Protein AF-A0A8T7A0S3-F1 (afdb_monomer_lite)

Foldseek 3Di:
DDDLVNVLVVLVVVLVVLVVVLLVLVVCLPPVCPPPDPDQPDDVNDGSVVSVVVSVVSVVVSVVSVVVNCVSCVVVVVCVVVVNCDPVCVVVVVVVVVVVVVVVCSVCVVVVPDPPPPPPPPPPPPDPPDD

Structure (mmCIF, N/CA/C/O backbone):
data_AF-A0A8T7A0S3-F1
#
_entry.id   AF-A0A8T7A0S3-F1
#
loop_
_atom_site.group_PDB
_atom_site.id
_atom_site.type_symbol
_atom_site.label_atom_id
_atom_site.label_alt_id
_atom_site.label_comp_id
_atom_site.label_asym_id
_atom_site.label_entity_id
_atom_site.label_seq_id
_atom_site.pdbx_PDB_ins_code
_atom_site.Cartn_x
_atom_site.Cartn_y
_atom_site.Cartn_z
_atom_site.occupancy
_atom_site.B_iso_or_equiv
_atom_site.auth_seq_id
_atom_site.auth_comp_id
_atom_site.auth_asym_id
_atom_site.auth_atom_id
_atom_site.pdbx_PDB_model_num
ATOM 1 N N . MET A 1 1 ? -1.118 15.163 22.714 1.00 54.00 1 MET A N 1
ATOM 2 C CA . MET A 1 1 ? -1.649 13.783 22.833 1.00 54.00 1 MET A CA 1
ATOM 3 C C . MET A 1 1 ? -2.092 13.294 21.462 1.00 54.00 1 MET A C 1
ATOM 5 O O . MET A 1 1 ? -3.052 13.828 20.921 1.00 54.00 1 MET A O 1
ATOM 9 N N . ILE A 1 2 ? -1.381 12.337 20.859 1.00 66.94 2 ILE A N 1
ATOM 10 C CA . ILE A 1 2 ? -1.807 11.741 19.583 1.00 66.94 2 ILE A CA 1
ATOM 11 C C . ILE A 1 2 ? -2.947 10.763 19.878 1.00 66.94 2 ILE A C 1
ATOM 13 O O . ILE A 1 2 ? -2.785 9.819 20.648 1.00 66.94 2 ILE A O 1
ATOM 17 N N . ASN A 1 3 ? -4.112 10.992 19.274 1.00 84.44 3 ASN A N 1
ATOM 18 C CA . ASN A 1 3 ? -5.259 10.103 19.426 1.00 84.44 3 ASN A CA 1
ATOM 19 C C . ASN A 1 3 ? -4.959 8.751 18.771 1.00 84.44 3 ASN A C 1
ATOM 21 O O . ASN A 1 3 ? -4.607 8.696 17.592 1.00 84.44 3 ASN A O 1
ATOM 25 N N . LYS A 1 4 ? -5.175 7.653 19.504 1.00 79.69 4 LYS A N 1
ATOM 26 C CA . LYS A 1 4 ? -4.951 6.277 19.024 1.00 79.69 4 LYS A CA 1
ATOM 27 C C . LYS A 1 4 ? -5.635 5.994 17.681 1.00 79.69 4 LYS A C 1
ATOM 29 O O . LYS A 1 4 ? -5.064 5.315 16.837 1.00 79.69 4 LYS A O 1
ATOM 34 N N . SER A 1 5 ? -6.821 6.561 17.457 1.00 81.38 5 SER A N 1
ATOM 35 C CA . SER A 1 5 ? -7.554 6.436 16.191 1.00 81.38 5 SER A CA 1
ATOM 36 C C . SER A 1 5 ? -6.862 7.137 15.017 1.00 81.38 5 SER A C 1
ATOM 38 O O . SER A 1 5 ? -6.872 6.605 13.913 1.00 81.38 5 SER A O 1
ATOM 40 N N . LYS A 1 6 ? -6.223 8.295 15.247 1.00 84.25 6 LYS A N 1
ATOM 41 C CA . LYS A 1 6 ? -5.440 8.995 14.215 1.00 84.25 6 LYS A CA 1
ATOM 42 C C . LYS A 1 6 ? -4.178 8.210 13.851 1.00 84.25 6 LYS A C 1
ATOM 44 O O . LYS A 1 6 ? -3.829 8.148 12.682 1.00 84.25 6 LYS A O 1
ATOM 49 N N . LEU A 1 7 ? -3.537 7.574 14.836 1.00 85.69 7 LEU A N 1
ATOM 50 C CA . LEU A 1 7 ? -2.365 6.726 14.603 1.00 85.69 7 LEU A CA 1
ATOM 51 C C . LEU A 1 7 ? -2.714 5.488 13.763 1.00 85.69 7 LEU A C 1
ATOM 53 O O . LEU A 1 7 ? -2.011 5.195 12.806 1.00 85.69 7 LEU A O 1
ATOM 57 N N . ILE A 1 8 ? -3.823 4.807 14.075 1.00 85.69 8 ILE A N 1
ATOM 58 C CA . ILE A 1 8 ? -4.303 3.662 13.279 1.00 85.69 8 ILE A CA 1
ATOM 59 C C . ILE A 1 8 ? -4.596 4.099 11.839 1.00 85.69 8 ILE A C 1
ATOM 61 O O . ILE A 1 8 ? -4.098 3.483 10.909 1.00 85.69 8 ILE A O 1
ATOM 65 N N . MET A 1 9 ? -5.316 5.211 11.653 1.00 84.00 9 MET A N 1
ATOM 66 C CA . MET A 1 9 ? -5.609 5.747 10.320 1.00 84.00 9 MET A CA 1
ATOM 67 C C . MET A 1 9 ? -4.337 6.080 9.527 1.00 84.00 9 MET A C 1
ATOM 69 O O . MET A 1 9 ? -4.255 5.769 8.344 1.00 84.00 9 MET A O 1
ATOM 73 N N . PHE A 1 10 ? -3.340 6.695 10.167 1.00 88.44 10 PHE A N 1
ATOM 74 C CA . PHE A 1 10 ? -2.080 7.038 9.510 1.00 88.44 10 PHE A CA 1
ATOM 75 C C . PHE A 1 10 ? -1.305 5.793 9.062 1.00 88.44 10 PHE A C 1
ATOM 77 O O . PHE A 1 10 ? -0.805 5.762 7.942 1.00 88.44 10 PHE A O 1
ATOM 84 N N . ILE A 1 11 ? -1.249 4.761 9.911 1.00 88.38 11 ILE A N 1
ATOM 85 C CA . ILE A 1 11 ? -0.608 3.484 9.574 1.00 88.38 11 ILE A CA 1
ATOM 86 C C . ILE A 1 11 ? -1.370 2.749 8.464 1.00 88.38 11 ILE A C 1
ATOM 88 O O . ILE A 1 11 ? -0.747 2.148 7.598 1.00 88.38 11 ILE A O 1
ATOM 92 N N . ASP A 1 12 ? -2.700 2.818 8.446 1.00 85.62 12 ASP A N 1
ATOM 93 C CA . ASP A 1 12 ? -3.504 2.192 7.392 1.00 85.62 12 ASP A CA 1
ATOM 94 C C . ASP A 1 12 ? -3.255 2.862 6.030 1.00 85.62 12 ASP A C 1
ATOM 96 O O . ASP A 1 12 ? -3.063 2.179 5.024 1.00 85.62 12 ASP A O 1
ATOM 100 N N . ILE A 1 13 ? -3.189 4.198 6.002 1.00 86.50 13 ILE A N 1
ATOM 101 C CA . ILE A 1 13 ? -2.866 4.962 4.789 1.00 86.50 13 ILE A CA 1
ATOM 102 C C . ILE A 1 13 ? -1.434 4.669 4.331 1.00 86.50 13 ILE A C 1
ATOM 104 O O . ILE A 1 13 ? -1.212 4.432 3.144 1.00 86.50 13 ILE A O 1
ATOM 108 N N . SER A 1 14 ? -0.460 4.652 5.247 1.00 86.75 14 SER A N 1
ATOM 109 C CA . SER A 1 14 ? 0.930 4.366 4.883 1.00 86.75 14 SER A CA 1
ATOM 110 C C . SER A 1 14 ? 1.104 2.934 4.376 1.00 86.75 14 SER A C 1
ATOM 112 O O . SER A 1 14 ? 1.775 2.735 3.366 1.00 86.75 14 SER A O 1
ATOM 114 N N . ALA A 1 15 ? 0.436 1.953 4.993 1.00 87.25 15 ALA A N 1
ATOM 115 C CA . ALA A 1 15 ? 0.420 0.566 4.534 1.00 87.25 15 ALA A CA 1
ATOM 116 C C . ALA A 1 15 ? -0.149 0.448 3.115 1.00 87.25 15 ALA A C 1
ATOM 118 O O . ALA A 1 15 ? 0.431 -0.242 2.277 1.00 87.25 15 ALA A O 1
ATOM 119 N N . PHE A 1 16 ? -1.248 1.152 2.829 1.00 84.88 16 PHE A N 1
ATOM 120 C CA . PHE A 1 16 ? -1.859 1.162 1.503 1.00 84.88 16 PHE A CA 1
ATOM 121 C C . PHE A 1 16 ? -0.942 1.785 0.446 1.00 84.88 16 PHE A C 1
ATOM 123 O O . PHE A 1 16 ? -0.756 1.212 -0.625 1.00 84.88 16 PHE A O 1
ATOM 130 N N . ILE A 1 17 ? -0.315 2.923 0.753 1.00 85.06 17 ILE A N 1
ATOM 131 C CA . ILE A 1 17 ? 0.637 3.570 -0.158 1.00 85.06 17 ILE A CA 1
ATOM 132 C C . ILE A 1 17 ? 1.812 2.629 -0.436 1.00 85.06 17 ILE A C 1
ATOM 134 O O . ILE A 1 17 ? 2.106 2.340 -1.594 1.00 85.06 17 ILE A O 1
ATOM 138 N N . SER A 1 18 ? 2.452 2.090 0.605 1.00 86.75 18 SER A N 1
ATOM 139 C CA . SER A 1 18 ? 3.570 1.155 0.446 1.00 86.75 18 SER A CA 1
ATOM 140 C C . SER A 1 18 ? 3.178 -0.089 -0.354 1.00 86.75 18 SER A C 1
ATOM 142 O O . SER A 1 18 ? 3.954 -0.526 -1.201 1.00 86.75 18 SER A O 1
ATOM 144 N N . PHE A 1 19 ? 1.966 -0.615 -0.160 1.00 85.31 19 PHE A N 1
ATOM 145 C CA . PHE A 1 19 ? 1.438 -1.723 -0.953 1.00 85.31 19 PHE A CA 1
ATOM 146 C C . PHE A 1 19 ? 1.374 -1.386 -2.451 1.00 85.31 19 PHE A C 1
ATOM 148 O O . PHE A 1 19 ? 1.892 -2.143 -3.273 1.00 85.31 19 PHE A O 1
ATOM 155 N N . VAL A 1 20 ? 0.802 -0.231 -2.812 1.00 83.12 20 VAL A N 1
ATOM 156 C CA . VAL A 1 20 ? 0.718 0.222 -4.211 1.00 83.12 20 VAL A CA 1
ATOM 157 C C . VAL A 1 20 ? 2.112 0.353 -4.829 1.00 83.12 20 VAL A C 1
ATOM 159 O O . VAL A 1 20 ? 2.315 -0.074 -5.966 1.00 83.12 20 VAL A O 1
ATOM 162 N N . PHE A 1 21 ? 3.091 0.876 -4.089 1.00 82.62 21 PHE A N 1
ATOM 163 C CA . PHE A 1 21 ? 4.476 0.982 -4.558 1.00 82.62 21 PHE A CA 1
ATOM 164 C C . PHE A 1 21 ? 5.136 -0.386 -4.791 1.00 82.62 21 PHE A C 1
ATOM 166 O O . PHE A 1 21 ? 5.751 -0.588 -5.841 1.00 82.62 21 PHE A O 1
ATOM 173 N N . VAL A 1 22 ? 4.992 -1.342 -3.865 1.00 87.06 22 VAL A N 1
ATOM 174 C CA . VAL A 1 22 ? 5.523 -2.712 -4.031 1.00 87.06 22 VAL A CA 1
ATOM 175 C C . VAL A 1 22 ? 4.904 -3.388 -5.251 1.00 87.06 22 VAL A C 1
ATOM 177 O O . VAL A 1 22 ? 5.618 -3.947 -6.082 1.00 87.06 22 VAL A O 1
ATOM 180 N N . VAL A 1 23 ? 3.583 -3.293 -5.398 1.00 83.19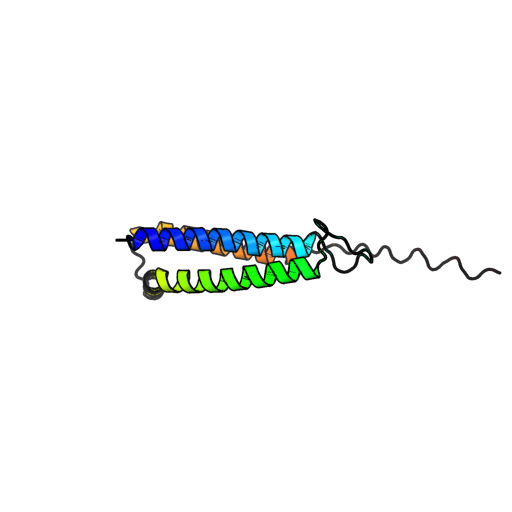 23 VAL A N 1
ATOM 181 C CA . VAL A 1 23 ? 2.866 -3.861 -6.542 1.00 83.19 23 VAL A CA 1
ATOM 182 C C . VAL A 1 23 ? 3.324 -3.222 -7.848 1.00 83.19 23 VAL A C 1
ATOM 184 O O . VAL A 1 23 ? 3.678 -3.931 -8.786 1.00 83.19 23 VAL A O 1
ATOM 187 N N . THR A 1 24 ? 3.371 -1.892 -7.904 1.00 79.12 24 THR A N 1
ATOM 188 C CA . THR A 1 24 ? 3.752 -1.156 -9.115 1.00 79.12 24 THR A CA 1
ATOM 189 C C . THR A 1 24 ? 5.179 -1.490 -9.533 1.00 79.12 24 THR A C 1
ATOM 191 O O . THR A 1 24 ? 5.414 -1.795 -10.697 1.00 79.12 24 THR A O 1
ATOM 194 N N . THR A 1 25 ? 6.130 -1.501 -8.595 1.00 80.38 25 THR A N 1
ATOM 195 C CA . THR A 1 25 ? 7.534 -1.851 -8.881 1.00 80.38 25 THR A CA 1
ATOM 196 C C . THR A 1 25 ? 7.693 -3.314 -9.306 1.00 80.38 25 THR A C 1
ATOM 198 O O . THR A 1 25 ? 8.436 -3.592 -10.246 1.00 80.38 25 THR A O 1
ATOM 201 N N . GLY A 1 26 ? 6.947 -4.243 -8.698 1.00 77.50 26 GLY A N 1
ATOM 202 C CA . GLY A 1 26 ? 6.941 -5.654 -9.096 1.00 77.50 26 GLY A CA 1
ATOM 203 C C . GLY A 1 26 ? 6.373 -5.878 -10.503 1.00 77.50 26 GLY A C 1
ATOM 204 O O . GLY A 1 26 ? 6.972 -6.585 -11.315 1.00 77.50 26 GLY A O 1
ATOM 205 N N . VAL A 1 27 ? 5.250 -5.227 -10.825 1.00 73.31 27 VAL A N 1
ATOM 206 C CA . VAL A 1 27 ? 4.641 -5.242 -12.167 1.00 73.31 27 VAL A CA 1
ATOM 207 C C . VAL A 1 27 ? 5.593 -4.608 -13.186 1.00 73.31 27 VAL A C 1
ATOM 209 O O . VAL A 1 27 ? 5.859 -5.205 -14.229 1.00 73.31 27 VAL A O 1
ATOM 212 N N . LEU A 1 28 ? 6.181 -3.453 -12.870 1.00 73.25 28 LEU A N 1
ATOM 213 C CA . LEU A 1 28 ? 7.122 -2.750 -13.743 1.00 73.25 28 LEU A CA 1
ATOM 214 C C . LEU A 1 28 ? 8.335 -3.625 -14.091 1.00 73.25 28 LEU A C 1
ATOM 216 O O . LEU A 1 28 ? 8.678 -3.764 -15.264 1.00 73.25 28 LEU A O 1
ATOM 220 N N . MET A 1 29 ? 8.928 -4.306 -13.107 1.00 67.69 29 MET A N 1
ATOM 221 C CA . MET A 1 29 ? 10.033 -5.238 -13.349 1.00 67.69 29 MET A CA 1
ATOM 222 C C . MET A 1 29 ? 9.641 -6.460 -14.188 1.00 67.69 29 MET A C 1
ATOM 224 O O . MET A 1 29 ? 10.480 -6.988 -14.920 1.00 67.69 29 MET A O 1
ATOM 228 N N . ARG A 1 30 ? 8.401 -6.948 -14.067 1.00 67.25 30 ARG A N 1
ATOM 229 C CA . ARG A 1 30 ? 7.926 -8.135 -14.792 1.00 67.25 30 ARG A CA 1
ATOM 230 C C . ARG A 1 30 ? 7.599 -7.835 -16.252 1.00 67.25 30 ARG A C 1
ATOM 232 O O . ARG A 1 30 ? 7.932 -8.654 -17.105 1.00 67.25 30 ARG A O 1
ATOM 239 N N . TYR A 1 31 ? 6.941 -6.710 -16.522 1.00 62.19 31 TYR A N 1
ATOM 240 C CA . TYR A 1 31 ? 6.422 -6.390 -17.854 1.00 62.19 31 TYR A CA 1
ATOM 241 C C . TYR A 1 31 ? 7.343 -5.484 -18.671 1.00 62.19 31 TYR A C 1
ATOM 243 O O . TYR A 1 31 ? 7.357 -5.605 -19.891 1.00 62.19 31 TYR A O 1
ATOM 251 N N . VAL A 1 32 ? 8.122 -4.605 -18.031 1.00 60.28 32 VAL A N 1
ATOM 252 C CA . VAL A 1 32 ? 8.920 -3.602 -18.757 1.00 60.28 32 VAL A CA 1
ATOM 253 C C . VAL A 1 32 ? 10.384 -4.033 -18.954 1.00 60.28 32 VAL A C 1
ATOM 255 O O . VAL A 1 32 ? 11.014 -3.585 -19.905 1.00 60.28 32 VAL A O 1
ATOM 258 N N . LEU A 1 33 ? 10.916 -4.968 -18.148 1.00 56.28 33 LEU A N 1
ATOM 259 C CA . LEU A 1 33 ? 12.246 -5.576 -18.359 1.00 56.28 33 LEU A CA 1
ATOM 260 C C . LEU A 1 33 ? 12.182 -7.115 -18.495 1.00 56.28 33 LEU A C 1
ATOM 262 O O . LEU A 1 33 ? 12.637 -7.839 -17.597 1.00 56.28 33 LEU A O 1
ATOM 266 N N . PRO A 1 34 ? 11.628 -7.658 -19.597 1.00 56.16 34 PRO A N 1
ATOM 267 C CA . PRO A 1 34 ? 11.645 -9.095 -19.840 1.00 56.16 34 PRO A CA 1
ATOM 268 C C . PRO A 1 34 ? 13.095 -9.611 -19.992 1.00 56.16 34 PRO A C 1
ATOM 270 O O . PRO A 1 34 ? 13.889 -9.032 -20.733 1.00 56.16 34 PRO A O 1
ATOM 273 N N . PRO A 1 35 ? 13.464 -10.729 -19.336 1.00 51.84 35 PRO A N 1
ATOM 274 C CA . PRO A 1 35 ? 14.855 -11.166 -19.136 1.00 51.84 35 PRO A CA 1
ATOM 275 C C . PRO A 1 35 ? 15.592 -11.666 -20.394 1.00 51.84 35 PRO A C 1
ATOM 277 O O . PRO A 1 35 ? 16.668 -12.244 -20.269 1.00 51.84 35 PRO A O 1
ATOM 280 N N . ARG A 1 36 ? 15.027 -11.514 -21.598 1.00 53.78 36 ARG A N 1
ATOM 281 C CA . ARG A 1 36 ? 15.542 -12.165 -22.816 1.00 53.78 36 ARG A CA 1
ATOM 282 C C . ARG A 1 36 ? 15.723 -11.254 -24.030 1.00 53.78 36 ARG A C 1
ATOM 284 O O . ARG A 1 36 ? 16.010 -11.752 -25.112 1.00 53.78 36 ARG A O 1
ATOM 291 N N . SER A 1 37 ? 15.606 -9.941 -23.852 1.00 50.16 37 SER A N 1
ATOM 292 C CA . SER A 1 37 ? 16.144 -8.986 -24.818 1.00 50.16 37 SER A CA 1
ATOM 293 C C . SER A 1 37 ? 17.632 -8.838 -24.512 1.00 50.16 37 SER A C 1
ATOM 295 O O . SER A 1 37 ? 17.984 -8.361 -23.439 1.00 50.16 37 SER A O 1
ATOM 297 N N . GLY A 1 38 ? 18.521 -9.248 -25.417 1.00 48.53 38 GLY A N 1
ATOM 298 C CA . GLY A 1 38 ? 19.974 -9.031 -25.310 1.00 48.53 38 GLY A CA 1
ATOM 299 C C . GLY A 1 38 ? 20.401 -7.554 -25.340 1.00 48.53 38 GLY A C 1
ATOM 300 O O . GLY A 1 38 ? 21.542 -7.253 -25.668 1.00 48.53 38 GLY A O 1
ATOM 301 N N . GLN A 1 39 ? 19.486 -6.636 -25.035 1.00 51.78 39 GLN A N 1
ATOM 302 C CA . GLN A 1 39 ? 19.724 -5.220 -24.834 1.00 51.78 39 GLN A CA 1
ATOM 303 C C . GLN A 1 39 ? 19.347 -4.898 -23.391 1.00 51.78 39 GLN A C 1
ATOM 305 O O . GLN A 1 39 ? 18.232 -5.190 -22.951 1.00 51.78 39 GLN A O 1
ATOM 310 N N . SER A 1 40 ? 20.284 -4.298 -22.662 1.00 52.81 40 SER A N 1
ATOM 311 C CA . SER A 1 40 ? 20.050 -3.656 -21.374 1.00 52.81 40 SER A CA 1
ATOM 312 C C . SER A 1 40 ? 19.032 -2.532 -21.564 1.00 52.81 40 SER A C 1
ATOM 314 O O . SER A 1 40 ? 19.383 -1.387 -21.823 1.00 52.81 40 SER A O 1
ATOM 316 N N . MET A 1 41 ? 17.747 -2.882 -21.515 1.00 54.28 41 MET A N 1
ATOM 317 C CA . MET A 1 41 ? 16.669 -1.907 -21.508 1.00 54.28 41 MET A CA 1
ATOM 318 C C . MET A 1 41 ? 16.729 -1.196 -20.163 1.00 54.28 41 MET A C 1
ATOM 320 O O . MET A 1 41 ? 16.392 -1.763 -19.127 1.00 54.28 41 MET A O 1
ATOM 324 N N . GLU A 1 42 ? 17.241 0.024 -20.182 1.00 58.81 42 GLU A N 1
ATOM 325 C CA . GLU A 1 42 ? 17.309 0.891 -19.019 1.00 58.81 42 GLU A CA 1
ATOM 326 C C . GLU A 1 42 ? 16.044 1.739 -18.971 1.00 58.81 42 GLU A C 1
ATOM 328 O O . GLU A 1 42 ? 15.709 2.449 -19.919 1.00 58.81 42 GLU A O 1
ATOM 333 N N . ILE A 1 43 ? 15.327 1.675 -17.854 1.00 56.81 43 ILE A N 1
ATOM 334 C CA . ILE A 1 43 ? 14.206 2.579 -17.595 1.00 56.81 43 ILE A CA 1
ATOM 335 C C . ILE A 1 43 ? 14.733 3.655 -16.659 1.00 56.81 43 ILE A C 1
ATOM 337 O O . ILE A 1 43 ? 15.253 3.328 -15.591 1.00 56.81 43 ILE A O 1
ATOM 341 N N . PHE A 1 44 ? 14.618 4.922 -17.065 1.00 57.97 44 PHE A N 1
ATOM 342 C CA . PHE A 1 44 ? 15.218 6.064 -16.360 1.00 57.97 44 PHE A CA 1
ATOM 343 C C . PHE A 1 44 ? 16.744 5.934 -16.145 1.00 57.97 44 PHE A C 1
ATOM 345 O O . PHE A 1 44 ? 17.276 6.467 -15.176 1.00 57.97 44 PHE A O 1
ATOM 352 N N . GLY A 1 45 ? 17.456 5.215 -17.024 1.00 62.88 45 GLY A N 1
ATOM 353 C CA . GLY A 1 45 ? 18.901 4.969 -16.878 1.00 62.88 45 GLY A CA 1
ATOM 354 C C . GLY A 1 45 ? 19.266 3.940 -15.798 1.00 62.88 45 GLY A C 1
ATOM 355 O O . GLY A 1 45 ? 20.436 3.791 -15.463 1.00 62.88 45 GLY A O 1
ATOM 356 N N . MET A 1 46 ? 18.282 3.231 -15.228 1.00 61.81 46 MET A N 1
ATOM 357 C CA . MET A 1 46 ? 18.508 2.150 -14.265 1.00 61.81 46 MET A CA 1
ATOM 358 C C . MET A 1 46 ? 18.261 0.778 -14.885 1.00 61.81 46 MET A C 1
ATOM 360 O O . MET A 1 46 ? 17.241 0.532 -15.538 1.00 61.81 46 MET A O 1
ATOM 364 N N . SER A 1 47 ? 19.190 -0.139 -14.617 1.00 69.69 47 SER A N 1
ATOM 365 C CA . SER A 1 47 ? 19.091 -1.544 -15.007 1.00 69.69 47 SER A CA 1
ATOM 366 C C . SER A 1 47 ? 18.047 -2.299 -14.172 1.00 69.69 47 SER A C 1
ATOM 368 O O . SER A 1 47 ? 17.633 -1.866 -13.094 1.00 69.69 47 SER A O 1
ATOM 370 N N . ARG A 1 48 ? 17.673 -3.505 -14.621 1.00 69.56 48 ARG A N 1
ATOM 371 C CA . ARG A 1 48 ? 16.822 -4.442 -13.859 1.00 69.56 48 ARG A CA 1
ATOM 372 C C . ARG A 1 48 ? 17.331 -4.700 -12.442 1.00 69.56 48 ARG A C 1
ATOM 374 O O . ARG A 1 48 ? 16.529 -4.955 -11.548 1.00 69.56 48 ARG A O 1
ATOM 381 N N . HIS A 1 49 ? 18.648 -4.674 -12.252 1.00 73.44 49 HIS A N 1
ATOM 382 C CA . HIS A 1 49 ? 19.256 -4.936 -10.956 1.00 73.44 49 HIS A CA 1
ATOM 383 C C . HIS A 1 49 ? 18.991 -3.789 -9.974 1.00 73.44 49 HIS A C 1
ATOM 385 O O . HIS A 1 49 ? 18.637 -4.044 -8.825 1.00 73.44 49 HIS A O 1
ATOM 391 N N . GLU A 1 50 ? 19.098 -2.541 -10.429 1.00 76.44 50 GLU A N 1
ATOM 392 C CA . GLU A 1 50 ? 18.821 -1.357 -9.608 1.00 76.44 50 GLU A CA 1
ATOM 393 C C . GLU A 1 50 ? 17.342 -1.289 -9.214 1.00 76.44 50 GLU A C 1
ATOM 395 O O . GLU A 1 50 ? 17.008 -1.149 -8.037 1.00 76.44 50 GLU A O 1
ATOM 400 N N . TRP A 1 51 ? 16.440 -1.522 -10.173 1.00 75.56 51 TRP A N 1
ATOM 401 C CA . TRP A 1 51 ? 15.007 -1.643 -9.888 1.00 75.56 51 TRP A CA 1
ATOM 402 C C . TRP A 1 51 ? 14.696 -2.792 -8.918 1.00 75.56 51 TRP A C 1
ATOM 404 O O . TRP A 1 51 ? 13.838 -2.641 -8.049 1.00 75.56 51 TRP A O 1
ATOM 414 N N . GLY A 1 52 ? 15.431 -3.906 -9.013 1.00 79.06 52 GLY A N 1
ATOM 415 C CA . GLY A 1 52 ? 15.361 -5.016 -8.062 1.00 79.06 52 GLY A CA 1
ATOM 416 C C . GLY A 1 52 ? 15.782 -4.622 -6.647 1.00 79.06 52 GLY A C 1
ATOM 417 O O . GLY A 1 52 ? 15.091 -4.971 -5.691 1.00 79.06 52 GLY A O 1
ATOM 418 N N . ASN A 1 53 ? 16.859 -3.846 -6.507 1.00 84.62 53 ASN A N 1
ATOM 419 C CA . ASN A 1 53 ? 17.316 -3.328 -5.216 1.00 84.62 53 ASN A CA 1
ATOM 420 C C . ASN A 1 53 ? 16.265 -2.392 -4.599 1.00 84.62 53 ASN A C 1
ATOM 422 O O . ASN A 1 53 ? 15.895 -2.554 -3.437 1.00 84.62 53 ASN A O 1
ATOM 426 N N . ILE A 1 54 ? 15.723 -1.457 -5.386 1.00 84.31 54 ILE A N 1
ATOM 427 C CA . ILE A 1 54 ? 14.656 -0.546 -4.945 1.00 84.31 54 ILE A CA 1
ATOM 428 C C . ILE A 1 54 ? 13.424 -1.341 -4.499 1.00 84.31 54 ILE A C 1
ATOM 430 O O . ILE A 1 54 ? 12.907 -1.121 -3.402 1.00 84.31 54 ILE A O 1
ATOM 434 N N . HIS A 1 55 ? 12.979 -2.301 -5.312 1.00 85.31 55 HIS A N 1
ATOM 435 C CA . HIS A 1 55 ? 11.850 -3.163 -4.976 1.00 85.31 55 HIS A CA 1
ATOM 436 C C . HIS A 1 55 ? 12.095 -3.939 -3.675 1.00 85.31 55 HIS A C 1
ATOM 438 O O . HIS A 1 55 ? 11.196 -4.028 -2.838 1.00 85.31 55 HIS A O 1
ATOM 444 N N . PHE A 1 56 ? 13.312 -4.447 -3.461 1.00 85.44 56 PHE A N 1
ATOM 445 C CA . PHE A 1 56 ? 13.687 -5.152 -2.238 1.00 85.44 56 PHE A CA 1
ATOM 446 C C . PHE A 1 56 ? 13.561 -4.259 -0.995 1.00 85.44 56 PHE A C 1
ATOM 448 O O . PHE A 1 56 ? 12.882 -4.637 -0.037 1.00 85.44 56 PHE A O 1
ATOM 455 N N . TYR A 1 57 ? 14.129 -3.048 -1.017 1.00 89.25 57 TYR A N 1
ATOM 456 C CA . TYR A 1 57 ? 14.040 -2.119 0.116 1.00 89.25 57 TYR A CA 1
ATOM 457 C C . TYR A 1 57 ? 12.603 -1.666 0.394 1.00 89.25 57 TYR A C 1
ATOM 459 O O . TYR A 1 57 ? 12.174 -1.661 1.550 1.00 89.25 57 TYR A O 1
ATOM 467 N N . ILE A 1 58 ? 11.834 -1.337 -0.650 1.00 87.44 58 ILE A N 1
ATOM 468 C CA . ILE A 1 58 ? 10.425 -0.942 -0.503 1.00 87.44 58 ILE A CA 1
ATOM 469 C C . ILE A 1 58 ? 9.609 -2.102 0.077 1.00 87.44 58 ILE A C 1
ATOM 471 O O . ILE A 1 58 ? 8.789 -1.883 0.968 1.00 87.44 58 ILE A O 1
ATOM 475 N N . THR A 1 59 ? 9.862 -3.336 -0.364 1.00 86.81 59 THR A N 1
ATOM 476 C CA . THR A 1 59 ? 9.187 -4.529 0.165 1.00 86.81 59 THR A CA 1
ATOM 477 C C . THR A 1 59 ? 9.520 -4.754 1.637 1.00 86.81 59 THR A C 1
ATOM 479 O O . THR A 1 59 ? 8.626 -5.066 2.421 1.00 86.81 59 THR A O 1
ATOM 482 N N . PHE A 1 60 ? 10.770 -4.540 2.049 1.00 89.56 60 PHE A N 1
ATOM 483 C CA . PHE A 1 60 ? 11.166 -4.659 3.452 1.00 89.56 60 PHE A CA 1
ATOM 484 C C . PHE A 1 60 ? 10.478 -3.609 4.342 1.00 89.56 60 PHE A C 1
ATOM 486 O O . PHE A 1 60 ? 9.938 -3.942 5.398 1.00 89.56 60 PHE A O 1
ATOM 493 N N . ILE A 1 61 ? 10.419 -2.351 3.889 1.00 89.25 61 ILE A N 1
ATOM 494 C CA . ILE A 1 61 ? 9.691 -1.272 4.578 1.00 89.25 61 ILE A CA 1
ATOM 495 C C . ILE A 1 61 ? 8.196 -1.597 4.656 1.00 89.25 61 ILE A C 1
ATOM 497 O O . ILE A 1 61 ? 7.586 -1.472 5.720 1.00 89.25 61 ILE A O 1
ATOM 501 N N . PHE A 1 62 ? 7.608 -2.057 3.551 1.00 88.81 62 PHE A N 1
ATOM 502 C CA . PHE A 1 62 ? 6.217 -2.489 3.508 1.00 88.81 62 PHE A CA 1
ATOM 503 C C . PHE A 1 62 ? 5.950 -3.617 4.508 1.00 88.81 62 PHE A C 1
ATOM 505 O O . PHE A 1 62 ? 4.970 -3.542 5.243 1.00 88.81 62 PHE A O 1
ATOM 512 N N . LEU A 1 63 ? 6.833 -4.615 4.607 1.00 89.31 63 LEU A N 1
ATOM 513 C CA . LEU A 1 63 ? 6.702 -5.718 5.560 1.00 89.31 63 LEU A CA 1
ATOM 514 C C . LEU A 1 63 ? 6.701 -5.220 7.015 1.00 89.31 63 LEU A C 1
ATOM 516 O O . LEU A 1 63 ? 5.899 -5.681 7.833 1.00 89.31 63 LEU A O 1
ATOM 520 N N . ALA A 1 64 ? 7.560 -4.250 7.338 1.00 89.12 64 ALA A N 1
ATOM 521 C CA . ALA A 1 64 ? 7.598 -3.633 8.661 1.00 89.12 64 ALA A CA 1
ATOM 522 C C . ALA A 1 64 ? 6.294 -2.874 8.973 1.00 89.12 64 ALA A C 1
ATOM 524 O O . ALA A 1 64 ? 5.693 -3.084 10.029 1.00 89.12 64 ALA A O 1
ATOM 525 N N . ILE A 1 65 ? 5.810 -2.045 8.041 1.00 88.94 65 ILE A N 1
ATOM 526 C CA . ILE A 1 65 ? 4.547 -1.301 8.191 1.00 88.94 65 ILE A CA 1
ATOM 527 C C . ILE A 1 65 ? 3.361 -2.265 8.307 1.00 88.94 65 ILE A C 1
ATOM 529 O O . ILE A 1 65 ? 2.509 -2.093 9.178 1.00 88.94 65 ILE A O 1
ATOM 533 N N . LEU A 1 66 ? 3.329 -3.310 7.480 1.00 88.19 66 LEU A N 1
ATOM 534 C CA . LEU A 1 66 ? 2.297 -4.342 7.496 1.00 88.19 66 LEU A CA 1
ATOM 535 C C . LEU A 1 66 ? 2.270 -5.071 8.845 1.00 88.19 66 LEU A C 1
ATOM 537 O O . LEU A 1 66 ? 1.200 -5.275 9.414 1.00 88.19 66 LEU A O 1
ATOM 541 N N . SER A 1 67 ? 3.435 -5.391 9.409 1.00 88.81 67 SER A N 1
ATOM 542 C CA . SER A 1 67 ? 3.536 -6.003 10.740 1.00 88.81 67 SER A CA 1
ATOM 543 C C . SER A 1 67 ? 2.930 -5.106 11.826 1.00 88.81 67 SER A C 1
ATOM 545 O O . SER A 1 67 ? 2.146 -5.570 12.658 1.00 88.81 67 SER A O 1
ATOM 547 N N . ILE A 1 68 ? 3.225 -3.801 11.787 1.00 88.12 68 ILE A N 1
ATOM 548 C CA . ILE A 1 68 ? 2.648 -2.810 12.710 1.00 88.12 68 ILE A CA 1
ATOM 549 C C . ILE A 1 68 ? 1.130 -2.693 12.508 1.00 88.12 68 ILE A C 1
ATOM 551 O O . ILE A 1 68 ? 0.382 -2.649 13.488 1.00 88.12 68 ILE A O 1
ATOM 555 N N . HIS A 1 69 ? 0.662 -2.687 11.259 1.00 87.12 69 HIS A N 1
ATOM 556 C CA . HIS A 1 69 ? -0.758 -2.674 10.917 1.00 87.12 69 HIS A CA 1
ATOM 557 C C . HIS A 1 69 ? -1.488 -3.889 11.518 1.00 87.12 69 HIS A C 1
ATOM 559 O O . HIS A 1 69 ? -2.470 -3.715 12.245 1.00 87.12 69 HIS A O 1
ATOM 565 N N . LEU A 1 70 ? -0.975 -5.111 11.325 1.00 86.31 70 LEU A N 1
ATOM 566 C CA . LEU A 1 70 ? -1.562 -6.326 11.909 1.00 86.31 70 LEU A CA 1
ATOM 567 C C . LEU A 1 70 ? -1.597 -6.264 13.440 1.00 86.31 70 LEU A C 1
ATOM 569 O O . LEU A 1 70 ? -2.603 -6.635 14.050 1.00 86.31 70 LEU A O 1
ATOM 573 N N . PHE A 1 71 ? -0.532 -5.762 14.071 1.00 86.50 71 PHE A N 1
ATOM 574 C CA . PHE A 1 71 ? -0.480 -5.606 15.523 1.00 86.50 71 PHE A CA 1
ATOM 575 C C . PHE A 1 71 ? -1.528 -4.604 16.038 1.00 86.50 71 PHE A C 1
ATOM 577 O O . PHE A 1 71 ? -2.239 -4.880 17.009 1.00 86.50 71 PHE A O 1
ATOM 584 N N . LEU A 1 72 ? -1.694 -3.461 15.365 1.00 84.94 72 LEU A N 1
ATOM 585 C CA . LEU A 1 72 ? -2.706 -2.455 15.711 1.00 84.94 72 LEU A CA 1
ATOM 586 C C . LEU A 1 72 ? -4.137 -2.986 15.546 1.00 84.94 72 LEU A C 1
ATOM 588 O O . LEU A 1 72 ? -5.004 -2.699 16.383 1.00 84.94 72 LEU A O 1
ATOM 592 N N . HIS A 1 73 ? -4.373 -3.802 14.516 1.00 82.56 73 HIS A N 1
ATOM 593 C CA . HIS A 1 73 ? -5.665 -4.427 14.224 1.00 82.56 73 HIS A CA 1
ATOM 594 C C . HIS A 1 73 ? -5.869 -5.789 14.904 1.00 82.56 73 HIS A C 1
ATOM 596 O O . HIS A 1 73 ? -6.933 -6.392 14.764 1.00 82.56 73 HIS A O 1
ATOM 602 N N . TRP A 1 74 ? -4.937 -6.249 15.744 1.00 81.88 74 TRP A N 1
ATOM 603 C CA . TRP A 1 74 ? -4.996 -7.550 16.426 1.00 81.88 74 TRP A CA 1
ATOM 604 C C . TRP A 1 74 ? -6.310 -7.798 17.183 1.00 81.88 74 TRP A C 1
ATOM 606 O O . TRP A 1 74 ? -6.851 -8.906 17.198 1.00 81.88 74 TRP A O 1
ATOM 616 N N . LYS A 1 75 ? -6.887 -6.745 17.786 1.00 78.25 75 LYS A N 1
ATOM 617 C CA . LYS A 1 75 ? -8.201 -6.833 18.452 1.00 78.25 75 LYS A CA 1
ATOM 618 C C . LYS A 1 75 ? -9.325 -7.195 17.478 1.00 78.25 75 LYS A C 1
ATOM 620 O O . LYS A 1 75 ? -10.206 -7.961 17.858 1.00 78.25 75 LYS A O 1
ATOM 625 N N . PHE A 1 76 ? -9.305 -6.639 16.269 1.00 74.06 76 PHE A N 1
ATOM 626 C CA . PHE A 1 76 ? -10.267 -6.945 15.214 1.00 74.06 76 PHE A CA 1
ATOM 627 C C . PHE A 1 76 ? -10.069 -8.372 14.696 1.00 74.06 76 PHE A C 1
ATOM 629 O O . PHE A 1 76 ? -11.034 -9.131 14.682 1.00 74.06 76 PHE A O 1
ATOM 636 N N . ILE A 1 77 ? -8.824 -8.779 14.424 1.00 77.69 77 ILE A N 1
ATOM 637 C CA . ILE A 1 77 ? -8.479 -10.148 13.999 1.00 77.69 77 ILE A CA 1
ATOM 638 C C . ILE A 1 77 ? -9.026 -11.176 14.999 1.00 77.69 77 ILE A C 1
ATOM 640 O O . ILE A 1 77 ? -9.782 -12.075 14.639 1.00 77.69 77 ILE A O 1
ATOM 644 N N . ARG A 1 78 ? -8.752 -10.992 16.294 1.00 80.19 78 ARG A N 1
ATOM 645 C CA . ARG A 1 78 ? -9.257 -11.885 17.348 1.00 80.19 78 ARG A CA 1
ATOM 646 C C . ARG A 1 78 ? -10.788 -11.905 17.445 1.00 80.19 78 ARG A C 1
ATOM 648 O O . ARG A 1 78 ? -11.354 -12.922 17.837 1.00 80.19 78 ARG A O 1
ATOM 655 N N . ASN A 1 79 ? -11.463 -10.799 17.134 1.00 78.06 79 ASN A N 1
ATOM 656 C CA . ASN A 1 79 ? -12.927 -10.754 17.130 1.00 78.06 79 ASN A CA 1
ATOM 657 C C . ASN A 1 79 ? -13.519 -11.518 15.939 1.00 78.06 79 ASN A C 1
ATOM 659 O O . ASN A 1 79 ? -14.534 -12.186 16.130 1.00 78.06 79 ASN A O 1
ATOM 663 N N . ILE A 1 80 ? -12.864 -11.475 14.770 1.00 75.75 80 ILE A N 1
ATOM 664 C CA . ILE A 1 80 ? -13.220 -12.302 13.607 1.00 75.75 80 ILE A CA 1
ATOM 665 C C . ILE A 1 80 ? -13.104 -13.784 13.972 1.00 75.75 80 ILE A C 1
ATOM 667 O O . ILE A 1 80 ? -14.079 -14.516 13.845 1.00 75.75 80 ILE A O 1
ATOM 671 N N . PHE A 1 81 ? -11.960 -14.213 14.519 1.00 75.81 81 PHE A N 1
ATOM 672 C CA . PHE A 1 81 ? -11.748 -15.613 14.918 1.00 75.81 81 PHE A CA 1
ATOM 673 C C . PHE A 1 81 ? -12.719 -16.103 15.999 1.00 75.81 81 PHE A C 1
ATOM 675 O O . PHE A 1 81 ? -13.021 -17.288 16.074 1.00 75.81 81 PHE A O 1
ATOM 682 N N . ARG A 1 82 ? -13.224 -15.201 16.845 1.00 78.81 82 ARG A N 1
ATOM 683 C CA . ARG A 1 82 ? -14.220 -15.522 17.880 1.00 78.81 82 ARG A CA 1
ATOM 684 C C . ARG A 1 82 ? -15.666 -15.475 17.374 1.00 78.81 82 ARG A C 1
ATOM 686 O O . ARG A 1 82 ? -16.572 -15.573 18.196 1.00 78.81 82 ARG A O 1
ATOM 693 N N . GLY A 1 83 ? -15.899 -15.239 16.080 1.00 67.94 83 GLY A N 1
ATOM 694 C CA . GLY A 1 83 ? -17.241 -15.130 15.496 1.00 67.94 83 GLY A CA 1
ATOM 695 C C . GLY A 1 83 ? -18.060 -13.939 16.010 1.00 67.94 83 GLY A C 1
ATOM 696 O O . GLY A 1 83 ? -19.256 -13.850 15.757 1.00 67.94 83 GLY A O 1
ATOM 697 N N . ARG A 1 84 ? -17.442 -12.996 16.737 1.00 65.56 84 ARG A N 1
ATOM 698 C CA . ARG A 1 84 ? -18.120 -11.818 17.300 1.00 65.56 84 ARG A CA 1
ATOM 699 C C . ARG A 1 84 ? -18.011 -10.640 16.346 1.00 65.56 84 ARG A C 1
ATOM 701 O O . ARG A 1 84 ? -17.399 -9.616 16.666 1.00 65.56 84 ARG A O 1
ATOM 708 N N . ILE A 1 85 ? -18.607 -10.798 15.172 1.00 61.78 85 ILE A N 1
ATOM 709 C CA . ILE A 1 85 ? -18.763 -9.716 14.206 1.00 61.78 85 ILE A CA 1
ATOM 710 C C . ILE A 1 85 ? -19.929 -8.855 14.698 1.00 61.78 85 ILE A C 1
ATOM 712 O O . ILE A 1 85 ? -21.088 -9.236 14.590 1.00 61.78 85 ILE A O 1
ATOM 716 N N . LYS A 1 86 ? -19.633 -7.702 15.307 1.00 63.47 86 LYS A N 1
ATOM 717 C CA . LYS A 1 86 ? -20.676 -6.701 15.589 1.00 63.47 86 LYS A CA 1
ATOM 718 C C . LYS A 1 86 ? -21.091 -6.061 14.262 1.00 63.47 86 LYS A C 1
ATOM 720 O O . LYS A 1 86 ? -20.210 -5.784 13.452 1.00 63.47 86 LYS A O 1
ATOM 725 N N . GLU A 1 87 ? -22.368 -5.753 14.050 1.00 60.31 87 GLU A N 1
ATOM 726 C CA . GLU A 1 87 ? -22.863 -5.137 12.798 1.00 60.31 87 GLU A CA 1
ATOM 727 C C . GLU A 1 87 ? -22.064 -3.887 12.377 1.00 60.31 87 GLU A C 1
ATOM 729 O O . GLU A 1 87 ? -21.718 -3.721 11.211 1.00 60.31 87 GLU A O 1
ATOM 734 N N . ALA A 1 88 ? -21.602 -3.085 13.343 1.00 60.47 88 ALA A N 1
ATOM 735 C CA . ALA A 1 88 ? -20.725 -1.928 13.118 1.00 60.47 88 ALA A CA 1
ATOM 736 C C . ALA A 1 88 ? -19.325 -2.255 12.531 1.00 60.47 88 ALA A C 1
ATOM 738 O O . ALA A 1 88 ? -18.543 -1.350 12.229 1.00 60.47 88 ALA A O 1
ATOM 739 N N . SER A 1 89 ? -18.970 -3.536 12.400 1.00 62.59 89 SER A N 1
ATOM 740 C CA . SER A 1 89 ? -17.711 -4.026 11.819 1.00 62.59 89 SER A CA 1
ATOM 741 C C . SER A 1 89 ? -17.869 -4.690 10.446 1.00 62.59 89 SER A C 1
ATOM 743 O O . SER A 1 89 ? -16.856 -4.935 9.791 1.00 62.59 89 SER A O 1
ATOM 745 N N . ALA A 1 90 ? -19.103 -4.891 9.970 1.00 68.00 90 ALA A N 1
ATOM 746 C CA . ALA A 1 90 ? -19.398 -5.429 8.640 1.00 68.00 90 ALA A CA 1
ATOM 747 C C . ALA A 1 90 ? -18.747 -4.644 7.477 1.00 68.00 90 ALA A C 1
ATOM 749 O O . ALA A 1 90 ? -18.092 -5.278 6.648 1.00 68.00 90 ALA A O 1
ATOM 750 N N . PRO A 1 91 ? -18.796 -3.293 7.418 1.00 69.81 91 PRO A N 1
ATOM 751 C CA . PRO A 1 91 ? -18.131 -2.567 6.332 1.00 69.81 91 PRO A CA 1
ATOM 752 C C . PRO A 1 91 ? -16.603 -2.709 6.381 1.00 69.81 91 PRO A C 1
ATOM 754 O O . PRO A 1 91 ? -15.953 -2.767 5.345 1.00 69.81 91 PRO A O 1
ATOM 757 N N . ARG A 1 92 ? -16.009 -2.837 7.576 1.00 72.25 92 ARG A N 1
ATOM 758 C CA . ARG A 1 92 ? -14.551 -3.000 7.740 1.00 72.25 92 ARG A CA 1
ATO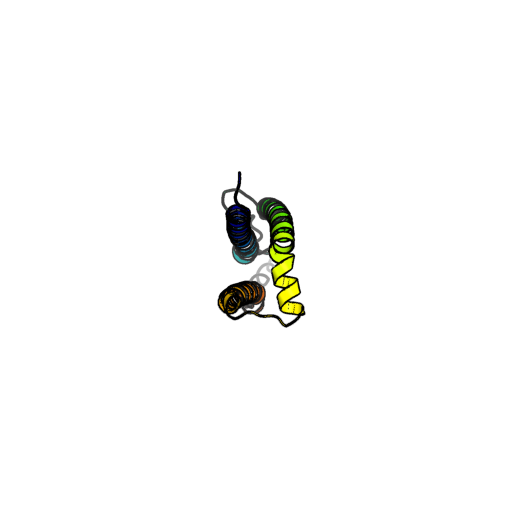M 759 C C . ARG A 1 92 ? -14.071 -4.354 7.219 1.00 72.25 92 ARG A C 1
ATOM 761 O O . ARG A 1 92 ? -13.011 -4.433 6.609 1.00 72.25 92 ARG A O 1
ATOM 768 N N . LEU A 1 93 ? -14.870 -5.400 7.437 1.00 73.19 93 LEU A N 1
ATOM 769 C CA . LEU A 1 93 ? -14.653 -6.725 6.857 1.00 73.19 93 LEU A CA 1
ATOM 770 C C . LEU A 1 93 ? -14.746 -6.695 5.332 1.00 73.19 93 LEU A C 1
ATOM 772 O O . LEU A 1 93 ? -13.875 -7.253 4.673 1.00 73.19 93 LEU A O 1
ATOM 776 N N . LEU A 1 94 ? -15.756 -6.016 4.782 1.00 78.19 94 LEU A N 1
ATOM 777 C CA . LEU A 1 94 ? -15.935 -5.903 3.336 1.00 78.19 94 LEU A CA 1
ATOM 778 C C . LEU A 1 94 ? -14.737 -5.218 2.671 1.00 78.19 94 LEU A C 1
ATOM 780 O O . LEU A 1 94 ? -14.177 -5.775 1.734 1.00 78.19 94 LEU A O 1
ATOM 784 N N . PHE A 1 95 ? -14.294 -4.062 3.175 1.00 77.75 95 PHE A N 1
ATOM 785 C CA . PHE A 1 95 ? -13.118 -3.379 2.623 1.00 77.75 95 PHE A CA 1
ATOM 786 C C . PHE A 1 95 ? -11.840 -4.217 2.752 1.00 77.75 95 PHE A C 1
ATOM 788 O O . PHE A 1 95 ? -11.043 -4.248 1.818 1.00 77.75 95 PHE A O 1
ATOM 795 N N . GLY A 1 96 ? -11.662 -4.941 3.864 1.00 75.38 96 GLY A N 1
ATOM 796 C CA . GLY A 1 96 ? -10.543 -5.873 4.028 1.00 75.38 96 GLY A CA 1
ATOM 797 C C . GLY A 1 96 ? -10.580 -7.030 3.025 1.00 75.38 96 GLY A C 1
ATOM 798 O O . GLY A 1 96 ? -9.554 -7.368 2.440 1.00 75.38 96 GLY A O 1
ATOM 799 N N . LEU A 1 97 ? -11.760 -7.605 2.779 1.00 79.38 97 LEU A N 1
ATOM 800 C CA . LEU A 1 97 ? -11.947 -8.708 1.837 1.00 79.38 97 LEU 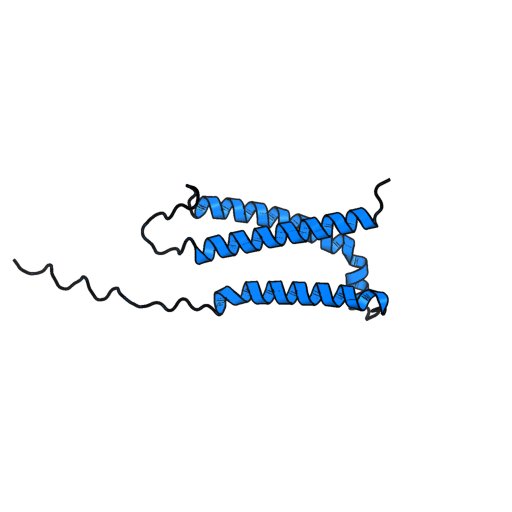A CA 1
ATOM 801 C C . LEU A 1 97 ? -11.783 -8.252 0.384 1.00 79.38 97 LEU A C 1
ATOM 803 O O . LEU A 1 97 ? -11.102 -8.916 -0.387 1.00 79.38 97 LEU A O 1
ATOM 807 N N . VAL A 1 98 ? -12.357 -7.104 0.019 1.00 81.12 98 VAL A N 1
ATOM 808 C CA . VAL A 1 98 ? -12.188 -6.494 -1.308 1.00 81.12 98 VAL A CA 1
ATOM 809 C C . VAL A 1 98 ? -10.723 -6.144 -1.546 1.00 81.12 98 VAL A C 1
ATOM 811 O O . VAL A 1 98 ? -10.200 -6.452 -2.612 1.00 81.12 98 VAL A O 1
ATOM 814 N N . GLY A 1 99 ? -10.038 -5.576 -0.548 1.00 76.12 99 GLY A N 1
ATOM 815 C CA . GLY A 1 99 ? -8.599 -5.332 -0.608 1.00 76.12 99 GLY A CA 1
ATOM 816 C C . GLY A 1 99 ? -7.811 -6.622 -0.840 1.00 76.12 99 GLY A C 1
ATOM 817 O O . GLY A 1 99 ? -7.002 -6.683 -1.759 1.00 76.12 99 GLY A O 1
ATOM 818 N N . LEU A 1 100 ? -8.093 -7.678 -0.071 1.00 76.12 100 LEU A N 1
ATOM 819 C CA . LEU A 1 100 ? -7.441 -8.982 -0.213 1.00 76.12 100 LEU A CA 1
ATOM 820 C C . LEU A 1 100 ? -7.688 -9.612 -1.590 1.00 76.12 100 LEU A C 1
ATOM 822 O O . LEU A 1 100 ? -6.752 -10.096 -2.220 1.00 76.12 100 LEU A O 1
ATOM 826 N N . LEU A 1 101 ? -8.930 -9.586 -2.073 1.00 80.31 101 LEU A N 1
ATOM 827 C CA . LEU A 1 101 ? -9.292 -10.090 -3.397 1.00 80.31 101 LEU A CA 1
ATOM 828 C C . LEU A 1 101 ? -8.624 -9.280 -4.507 1.00 80.31 101 LEU A C 1
ATOM 830 O O . LEU A 1 101 ? -8.143 -9.872 -5.465 1.00 80.31 101 LEU A O 1
ATOM 834 N N . ALA A 1 102 ? -8.537 -7.956 -4.365 1.00 77.19 102 ALA A N 1
ATOM 835 C CA . ALA A 1 102 ? -7.813 -7.109 -5.303 1.00 77.19 102 ALA A CA 1
ATOM 836 C C . ALA A 1 102 ? -6.321 -7.471 -5.333 1.00 77.19 102 ALA A C 1
ATOM 838 O O . ALA A 1 102 ? -5.772 -7.642 -6.416 1.00 77.19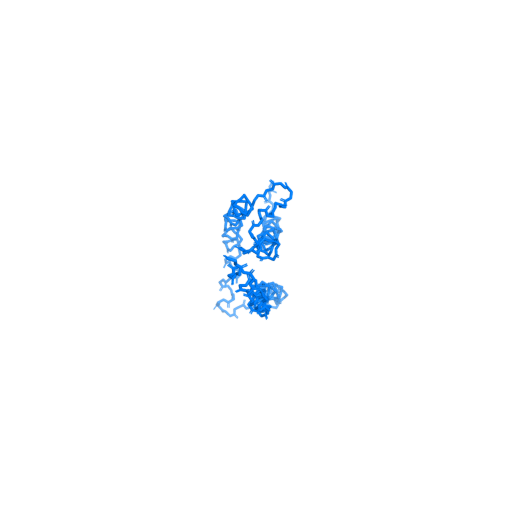 102 ALA A O 1
ATOM 839 N N . VAL A 1 103 ? -5.681 -7.676 -4.172 1.00 70.50 103 VAL A N 1
ATOM 840 C CA . VAL A 1 103 ? -4.282 -8.138 -4.091 1.00 70.50 103 VAL A CA 1
ATOM 841 C C . VAL A 1 103 ? -4.109 -9.493 -4.776 1.00 70.50 103 VAL A C 1
ATOM 843 O O . VAL A 1 103 ? -3.187 -9.661 -5.569 1.00 70.50 103 VAL A O 1
ATOM 846 N N . LEU A 1 104 ? -4.993 -10.454 -4.496 1.00 72.44 104 LEU A N 1
ATOM 847 C CA . LEU A 1 104 ? -4.940 -11.794 -5.082 1.00 72.44 104 LEU A CA 1
ATOM 848 C C . LEU A 1 104 ? -5.159 -11.763 -6.594 1.00 72.44 104 LEU A C 1
ATOM 850 O O . LEU A 1 104 ? -4.408 -12.401 -7.324 1.00 72.44 104 LEU A O 1
ATOM 854 N N . ALA A 1 105 ? -6.131 -10.990 -7.078 1.00 75.75 105 ALA A N 1
ATOM 855 C CA . ALA A 1 105 ? -6.370 -10.810 -8.505 1.00 75.75 105 ALA A CA 1
ATOM 856 C C . ALA A 1 105 ? -5.132 -10.230 -9.202 1.00 75.75 105 ALA A C 1
ATOM 858 O O . ALA A 1 105 ? -4.740 -10.706 -10.263 1.00 75.75 105 ALA A O 1
ATOM 859 N N . LEU A 1 106 ? -4.471 -9.257 -8.575 1.00 69.62 106 LEU A N 1
ATOM 860 C CA . LEU A 1 106 ? -3.268 -8.619 -9.105 1.00 69.62 106 LEU A CA 1
ATOM 861 C C . LEU A 1 106 ? -2.038 -9.542 -9.038 1.00 69.62 106 LEU A C 1
ATOM 863 O O . LEU A 1 106 ? -1.207 -9.523 -9.941 1.00 69.62 106 LEU A O 1
ATOM 867 N N . ALA A 1 107 ? -1.953 -10.404 -8.021 1.00 66.81 107 ALA A N 1
ATOM 868 C CA . ALA A 1 107 ? -0.930 -11.442 -7.906 1.00 66.81 107 ALA A CA 1
ATOM 869 C C . ALA A 1 107 ? -1.123 -12.588 -8.916 1.00 66.81 107 ALA A C 1
ATOM 871 O O . ALA A 1 107 ? -0.140 -13.148 -9.394 1.00 66.81 107 ALA A O 1
ATOM 872 N N . VAL A 1 108 ? -2.372 -12.924 -9.262 1.00 66.50 108 VAL A N 1
ATOM 873 C CA . VAL A 1 108 ? -2.730 -13.978 -10.230 1.00 66.50 108 VAL A CA 1
ATOM 874 C C . VAL A 1 108 ? -2.704 -13.467 -11.675 1.00 66.50 108 VAL A C 1
ATOM 876 O O . VAL A 1 108 ? -2.380 -14.230 -12.583 1.00 66.50 108 VAL A O 1
ATOM 879 N N . ALA A 1 109 ? -2.960 -12.176 -11.908 1.00 67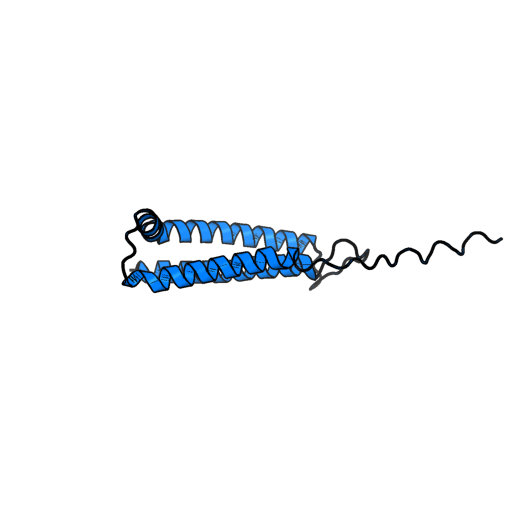.75 109 ALA A N 1
ATOM 880 C CA . ALA A 1 109 ? -2.904 -11.538 -13.224 1.00 67.75 109 ALA A CA 1
ATOM 881 C C . ALA A 1 109 ? -1.658 -11.906 -14.066 1.00 67.75 109 ALA A C 1
ATOM 883 O O . ALA A 1 109 ? -1.837 -12.298 -15.220 1.00 67.75 109 ALA A O 1
ATOM 884 N N . PRO A 1 110 ? -0.414 -11.873 -13.539 1.00 60.81 110 PRO A N 1
ATOM 885 C CA . PRO A 1 110 ? 0.770 -12.252 -14.316 1.00 60.81 110 PRO A CA 1
ATOM 886 C C . PRO A 1 110 ? 0.887 -13.748 -14.637 1.00 60.81 110 PRO A C 1
ATOM 888 O O . PRO A 1 110 ? 1.724 -14.110 -15.460 1.00 60.81 110 PRO A O 1
ATOM 891 N N . PHE A 1 111 ? 0.097 -14.615 -13.999 1.00 60.78 111 PHE A N 1
ATOM 892 C CA . PHE A 1 111 ? 0.032 -16.043 -14.325 1.00 60.78 111 PHE A CA 1
ATOM 893 C C . PHE A 1 111 ? -1.024 -16.339 -15.395 1.00 60.78 111 PHE A C 1
ATOM 895 O O . PHE A 1 111 ? -0.859 -17.280 -16.163 1.00 60.78 111 PHE A O 1
ATOM 902 N N . VAL A 1 112 ? -2.092 -15.536 -15.459 1.00 62.56 112 VAL A N 1
ATOM 903 C CA . VAL A 1 112 ? -3.162 -15.676 -16.462 1.00 62.56 112 VAL A CA 1
ATOM 904 C C . VAL A 1 112 ? -2.758 -15.036 -17.790 1.00 62.56 112 VAL A C 1
ATOM 906 O O . VAL A 1 112 ? -3.083 -15.565 -18.852 1.00 62.56 112 VAL A O 1
ATOM 909 N N . VAL A 1 113 ? -1.984 -13.946 -17.746 1.00 60.06 113 VAL A N 1
ATOM 910 C CA . VAL A 1 113 ? -1.330 -13.366 -18.928 1.00 60.06 113 VAL A CA 1
ATOM 911 C C . VAL A 1 113 ? -0.127 -14.239 -19.296 1.00 60.06 113 VAL A C 1
ATOM 913 O O . VAL A 1 113 ? 1.034 -13.921 -19.038 1.00 60.06 113 VAL A O 1
ATOM 916 N N . SER A 1 114 ? -0.429 -15.399 -19.872 1.00 46.09 114 SER A N 1
ATOM 917 C CA . SER A 1 114 ? 0.539 -16.253 -20.549 1.00 46.09 114 SER A CA 1
ATOM 918 C C . SER A 1 114 ? 1.125 -15.439 -21.699 1.00 46.09 114 SER A C 1
ATOM 920 O O . SER A 1 114 ? 0.408 -15.064 -22.623 1.00 46.09 114 SER A O 1
ATOM 922 N N . ILE A 1 115 ? 2.409 -15.095 -21.620 1.00 54.69 115 ILE A N 1
ATOM 923 C CA . ILE A 1 115 ? 3.107 -14.451 -22.733 1.00 54.69 115 ILE A CA 1
ATOM 924 C C . ILE A 1 115 ? 3.220 -15.521 -23.825 1.00 54.69 115 ILE A C 1
ATOM 926 O O . ILE A 1 115 ? 4.075 -16.402 -23.733 1.00 54.69 115 ILE A O 1
ATOM 930 N N . GLU A 1 116 ? 2.310 -15.483 -24.799 1.00 49.31 116 GLU A N 1
ATOM 931 C CA . 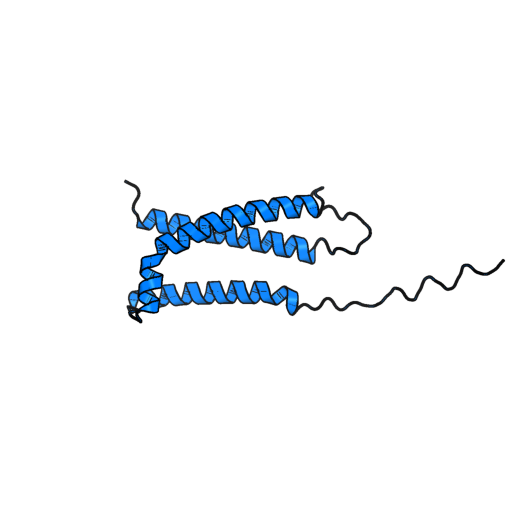GLU A 1 116 ? 2.337 -16.311 -26.005 1.00 49.31 116 GLU A CA 1
ATOM 932 C C . GLU A 1 116 ? 3.716 -16.149 -26.660 1.00 49.31 116 GLU A C 1
ATOM 934 O O . GLU A 1 116 ? 4.071 -15.090 -27.187 1.00 49.31 116 GLU A O 1
ATOM 939 N N . TYR A 1 117 ? 4.546 -17.182 -26.544 1.00 50.53 117 TYR A N 1
ATOM 940 C CA . TYR A 1 117 ? 5.893 -17.187 -27.091 1.00 50.53 117 TYR A CA 1
ATOM 941 C C . TYR A 1 117 ? 5.781 -17.536 -28.575 1.00 50.53 117 TYR A C 1
ATOM 943 O O . TYR A 1 117 ? 5.795 -18.707 -28.947 1.00 50.53 117 TYR A O 1
ATOM 951 N N . SER A 1 118 ? 5.633 -16.525 -29.436 1.00 40.38 118 SER A N 1
ATOM 952 C CA . SER A 1 118 ? 5.824 -16.730 -30.873 1.00 40.38 118 SER A CA 1
ATOM 953 C C . SER A 1 118 ? 7.289 -17.089 -31.098 1.00 40.38 118 SER A C 1
ATOM 955 O O . SER A 1 118 ? 8.178 -16.240 -31.014 1.00 40.38 118 SER A O 1
ATOM 957 N N . ASP A 1 119 ? 7.519 -18.372 -31.346 1.00 45.28 119 ASP A N 1
ATOM 958 C CA . ASP A 1 119 ? 8.796 -19.022 -31.612 1.00 45.28 119 ASP A CA 1
ATOM 959 C C . ASP A 1 119 ? 9.392 -18.536 -32.954 1.00 45.28 119 ASP A C 1
ATOM 961 O O . ASP A 1 119 ? 9.465 -19.254 -33.949 1.00 45.28 119 ASP A O 1
ATOM 965 N N . SER A 1 120 ? 9.783 -17.261 -33.025 1.00 48.47 120 SER A N 1
ATOM 966 C CA . SER A 1 120 ? 10.290 -16.612 -34.243 1.00 48.47 120 SER A CA 1
ATOM 967 C C . SER A 1 120 ? 11.813 -16.725 -34.386 1.00 48.47 120 SER A C 1
ATOM 969 O O . SER A 1 120 ? 12.461 -15.822 -34.909 1.00 48.47 120 SER A O 1
ATOM 971 N N . THR A 1 121 ? 12.424 -17.828 -33.936 1.00 47.03 121 THR A N 1
ATOM 972 C CA . THR A 1 121 ? 13.870 -18.086 -34.128 1.00 47.03 121 THR A CA 1
ATOM 973 C C . THR A 1 121 ? 14.164 -19.335 -34.966 1.00 47.03 121 THR A C 1
ATOM 975 O O . THR A 1 121 ? 15.164 -20.013 -34.757 1.00 47.03 121 THR A O 1
ATOM 978 N N . LYS A 1 122 ? 13.339 -19.620 -35.984 1.00 47.41 122 LYS A N 1
ATOM 979 C CA . LYS A 1 122 ? 13.656 -20.602 -37.047 1.00 47.41 122 LYS A CA 1
ATOM 980 C C . LYS A 1 122 ? 14.111 -19.983 -38.381 1.00 47.41 122 LYS A C 1
ATOM 982 O O . LYS A 1 122 ? 14.108 -20.662 -39.399 1.00 47.41 122 LYS A O 1
ATOM 987 N N . GLY A 1 123 ? 14.529 -18.714 -38.398 1.00 48.12 123 GLY A N 1
ATOM 988 C CA . GLY A 1 123 ? 14.785 -17.986 -39.652 1.00 48.12 123 GLY A CA 1
ATOM 989 C C . GLY A 1 123 ? 16.238 -17.695 -40.050 1.00 48.12 123 GLY A C 1
ATOM 990 O O . GLY A 1 123 ? 16.438 -17.227 -41.164 1.00 48.12 123 GLY A O 1
ATOM 991 N N . HIS A 1 124 ? 17.254 -17.911 -39.201 1.00 48.91 124 HIS A N 1
ATOM 992 C CA . HIS A 1 124 ? 18.595 -17.337 -39.464 1.00 48.91 124 HIS A CA 1
ATOM 993 C C . HIS A 1 124 ? 19.760 -18.334 -39.603 1.00 48.91 124 HIS A C 1
ATOM 995 O O . HIS A 1 124 ? 20.917 -17.929 -39.574 1.00 48.91 124 HIS A O 1
ATOM 1001 N N . GLN A 1 125 ? 19.478 -19.628 -39.788 1.00 52.12 125 GLN A N 1
ATOM 1002 C CA . GLN A 1 125 ? 20.510 -20.667 -39.982 1.00 52.12 125 GLN A CA 1
ATOM 1003 C C . GLN A 1 125 ? 20.494 -21.304 -41.386 1.00 52.12 125 GLN A C 1
ATOM 1005 O O . GLN A 1 125 ? 21.023 -22.393 -41.580 1.00 52.12 125 GLN A O 1
ATOM 1010 N N . ILE A 1 126 ? 19.922 -20.634 -42.394 1.00 53.22 126 ILE A N 1
ATOM 1011 C CA . ILE A 1 126 ? 20.042 -21.045 -43.804 1.00 53.22 126 ILE A CA 1
ATOM 1012 C C . ILE A 1 126 ? 20.701 -19.898 -44.567 1.00 53.22 126 ILE A C 1
ATOM 1014 O O . ILE A 1 126 ? 20.028 -19.000 -45.056 1.00 53.22 126 ILE A O 1
ATOM 1018 N N . GLY A 1 127 ? 22.033 -19.879 -44.631 1.00 51.59 127 GLY A N 1
ATOM 1019 C CA . GLY A 1 127 ? 22.710 -18.855 -45.434 1.00 51.59 127 GLY A CA 1
ATOM 1020 C C . GLY A 1 127 ? 24.230 -18.791 -45.374 1.00 51.59 127 GLY A C 1
ATOM 1021 O O . GLY A 1 127 ? 24.813 -18.052 -46.161 1.00 51.59 127 GLY A O 1
ATOM 1022 N N . LYS A 1 128 ? 24.905 -19.546 -44.496 1.00 50.25 128 LYS A N 1
ATOM 1023 C CA . LYS A 1 128 ? 26.369 -19.436 -44.356 1.00 50.25 128 LYS A CA 1
ATOM 1024 C C . LYS A 1 128 ? 27.137 -20.741 -44.559 1.00 50.25 128 LYS A C 1
ATOM 1026 O O . LYS A 1 128 ? 28.130 -20.988 -43.891 1.00 50.25 128 LYS A O 1
ATOM 1031 N N . HIS A 1 129 ? 26.699 -21.543 -45.526 1.00 45.91 129 HIS A N 1
ATOM 1032 C CA . HIS A 1 129 ? 27.504 -22.626 -46.097 1.00 45.91 129 HIS A CA 1
ATOM 1033 C C . HIS A 1 129 ? 27.384 -22.621 -47.625 1.00 45.91 129 HIS A C 1
ATOM 1035 O O . HIS A 1 129 ? 26.790 -23.502 -48.239 1.00 45.91 129 HIS A O 1
ATOM 1041 N N . ARG A 1 130 ? 27.912 -21.567 -48.256 1.00 44.25 130 ARG A N 1
ATOM 1042 C CA . ARG A 1 130 ? 28.236 -21.594 -49.685 1.00 44.25 130 ARG A CA 1
ATOM 1043 C C . ARG A 1 130 ? 29.370 -20.619 -49.996 1.00 44.25 130 ARG A C 1
ATOM 1045 O O . ARG A 1 130 ? 29.114 -19.464 -50.323 1.00 44.25 130 ARG A O 1
ATOM 1052 N N . LYS A 1 131 ? 30.603 -21.098 -49.863 1.00 43.28 131 LYS A N 1
ATOM 1053 C CA . LYS A 1 131 ? 31.712 -20.934 -50.813 1.00 43.28 131 LYS A CA 1
ATOM 1054 C C . LYS A 1 131 ? 32.911 -21.729 -50.323 1.00 43.28 131 LYS A C 1
ATOM 1056 O O . LYS A 1 131 ? 33.163 -21.678 -49.102 1.00 43.28 131 LYS A O 1
#

Secondary structure (DSSP, 8-state):
---HHHHHHHHHHHHHHHHHHHHHHHHHHHHTS-TT-SS---BTTB-HHHHHHHHHHHHHHHHHHHHHHHHHHHHHHHHHHTT---GGGHHHHHHHHHHHHHHHHHHHHHHHS--------SSSSSSS---

Sequence (131 aa):
MINKSKLIMFIDISAFISFVFVVTTGVLMRYVLPPRSGQSMEIFGMSRHEWGNIHFYITFIFLAILSIHLFLHWKFIRNIFRGRIKEASAPRLLFGLVGLLAVLALAVAPFVVSIEYSDSTKGHQIGKHRK

pLDDT: mean 71.18, std 14.06, range [40.38, 89.56]

Radius of gyration: 22.71 Å; chains: 1; bounding box: 55×36×74 Å